Protein AF-A0A6M4MDR7-F1 (afdb_monomer)

Radius of gyration: 19.26 Å; Cα contacts (8 Å, |Δi|>4): 329; chains: 1; bounding box: 68×37×44 Å

Nearest PDB structures (foldseek):
  1uap-assembly1_A  TM=6.203E-01  e=5.969E-02  Homo sapiens
  7r81-assembly1_Y2  TM=4.932E-01  e=1.536E+00  Neurospora crassa
  6xa1-assembly1_SX  TM=4.556E-01  e=1.623E+00  Homo sapiens
  7syg-assembly1_Y  TM=5.029E-01  e=3.507E+00  Oryctolagus cuniculus
  4m1k-assembly1_A  TM=1.691E-01  e=2.137E+00  Thermus thermophilus

Organism: NCBI:txid1858656

Mean predicted aligned error: 9.85 Å

Foldseek 3Di:
DVVVVVVVVVVVVVPPPPPPPLAAPVNLQVQFQWWAKWFFPDWDADPPQGIKTWIAGPTTLHHDHGIFIAGELDCVLDDPPFGMWGAGWHFDQDDPPPDGTGTYADNQADRIWTWDDPPATWTWGFCQQPPPPPDDHHRYYPVQFDDWDADPNGITTTGRVVVVVVVSVVD

Secondary structure (DSSP, 8-state):
-HHHHHHHHHHHHHT---------HHHHHHH-SEEEEEEEEEEEEETTTEEEEEEEEEEEEES--S-EEEEES-GGGS-TT--EEEEEEEEEPPPGGG-SSEEE--SSS--EEEEEESSSEEEEEEHHHHHTTSSS---S-GGGEEEEEEETTEEEEEEEHHHHHHHHTT-

Sequence (171 aa):
MIKYILLILLFVTLETQAKVEKIALEPLVRHSDFTGVVKVVNIEKSEMCGYIVTAEPLKVFKGIDEEFKFRVTNEVDLMSGVENYFAILYEKPQSDTCGQNILSTFKDYQTLFPFKDIGDKFILASRKSFMAADGDSGYYPFKYVKLVEVVDNKIYAFGKWKDIEKDLLKF

Structure (mmCIF, N/CA/C/O backbone):
data_AF-A0A6M4MDR7-F1
#
_entry.id   AF-A0A6M4MDR7-F1
#
loop_
_atom_site.group_PDB
_atom_site.id
_atom_site.type_symbol
_atom_site.label_atom_id
_atom_site.label_alt_id
_atom_site.label_comp_id
_atom_site.label_asym_id
_atom_site.label_entity_id
_atom_site.label_seq_id
_atom_site.pdbx_PDB_ins_code
_atom_site.Cartn_x
_atom_site.Cartn_y
_atom_site.Cartn_z
_atom_site.occupancy
_atom_site.B_iso_or_equiv
_atom_site.auth_seq_id
_atom_site.auth_comp_id
_atom_site.auth_asym_id
_atom_site.auth_atom_id
_atom_site.pdbx_PDB_model_num
ATOM 1 N N . MET A 1 1 ? 53.369 20.376 6.156 1.00 52.06 1 MET A N 1
ATOM 2 C CA . MET A 1 1 ? 52.758 19.026 6.195 1.00 52.06 1 MET A CA 1
ATOM 3 C C . MET A 1 1 ? 51.342 19.025 6.773 1.00 52.06 1 MET A C 1
ATOM 5 O O . MET A 1 1 ? 50.454 18.516 6.111 1.00 52.06 1 MET A O 1
ATOM 9 N N . ILE A 1 2 ? 51.089 19.664 7.924 1.00 54.53 2 ILE A N 1
ATOM 10 C CA . ILE A 1 2 ? 49.772 19.669 8.608 1.00 54.53 2 ILE A CA 1
ATOM 11 C C . ILE A 1 2 ? 48.623 20.296 7.778 1.00 54.53 2 ILE A C 1
ATOM 13 O O . ILE A 1 2 ? 47.488 19.839 7.859 1.00 54.53 2 ILE A O 1
ATOM 17 N N . LYS A 1 3 ? 48.909 21.282 6.910 1.00 45.66 3 LYS A N 1
ATOM 18 C CA . LYS A 1 3 ? 47.901 21.946 6.051 1.00 45.66 3 LYS A CA 1
ATOM 19 C C . LYS A 1 3 ? 47.229 21.029 5.017 1.00 45.66 3 LYS A C 1
ATOM 21 O O . LYS A 1 3 ? 46.087 21.282 4.658 1.00 45.66 3 LYS A O 1
ATOM 26 N N . TYR A 1 4 ? 47.912 19.980 4.553 1.00 54.72 4 TYR A N 1
ATOM 27 C CA . TYR A 1 4 ? 47.368 19.074 3.532 1.00 54.72 4 TYR A CA 1
ATOM 28 C C . TYR A 1 4 ? 46.528 17.943 4.139 1.00 54.72 4 TYR A C 1
ATOM 30 O O . TYR A 1 4 ? 45.581 17.484 3.512 1.00 54.72 4 TYR A O 1
ATOM 38 N N . ILE A 1 5 ? 46.815 17.552 5.387 1.00 57.69 5 ILE A N 1
ATOM 39 C CA . ILE A 1 5 ? 46.051 16.531 6.123 1.00 57.69 5 ILE A CA 1
ATOM 40 C C . ILE A 1 5 ? 44.634 17.035 6.438 1.00 57.69 5 ILE A C 1
ATOM 42 O O . ILE A 1 5 ? 43.667 16.301 6.261 1.00 57.69 5 ILE A O 1
ATOM 46 N N . LEU A 1 6 ? 44.500 18.312 6.818 1.00 55.78 6 LEU A N 1
ATOM 47 C CA . LEU A 1 6 ? 43.200 18.967 7.019 1.00 55.78 6 LEU A CA 1
ATOM 48 C C . LEU A 1 6 ? 42.357 19.013 5.738 1.00 55.78 6 LEU A C 1
ATOM 50 O O . LEU A 1 6 ? 41.143 18.860 5.807 1.00 55.78 6 LEU A O 1
ATOM 54 N N . LEU A 1 7 ? 42.994 19.184 4.576 1.00 52.53 7 LEU A N 1
ATOM 55 C CA . LEU A 1 7 ? 42.305 19.252 3.286 1.00 52.53 7 LEU A CA 1
ATOM 56 C C . LEU A 1 7 ? 41.799 17.871 2.841 1.00 52.53 7 LEU A C 1
ATOM 58 O O . LEU A 1 7 ? 40.684 17.761 2.345 1.00 52.53 7 LEU A O 1
ATOM 62 N N . ILE A 1 8 ? 42.582 16.816 3.085 1.00 58.28 8 ILE A N 1
ATOM 63 C CA . ILE A 1 8 ? 42.182 15.426 2.816 1.00 58.28 8 ILE A CA 1
ATOM 64 C C . ILE A 1 8 ? 41.029 15.007 3.741 1.00 58.28 8 ILE A C 1
ATOM 66 O O . ILE A 1 8 ? 40.058 14.426 3.270 1.00 58.28 8 ILE A O 1
ATOM 70 N N . LEU A 1 9 ? 41.077 15.364 5.030 1.00 54.00 9 LEU A N 1
ATOM 71 C CA . LEU A 1 9 ? 39.970 15.118 5.963 1.00 54.00 9 LEU A CA 1
ATOM 72 C C . LEU A 1 9 ? 38.685 15.862 5.563 1.00 54.00 9 LEU A C 1
ATOM 74 O O . LEU A 1 9 ? 37.609 15.281 5.661 1.00 54.00 9 LEU A O 1
ATOM 78 N N . LEU A 1 10 ? 38.786 17.096 5.048 1.00 50.03 10 LEU A N 1
ATOM 79 C CA . LEU A 1 10 ? 37.625 17.859 4.567 1.00 50.03 10 LEU A CA 1
ATOM 80 C C . LEU A 1 10 ? 36.981 17.250 3.307 1.00 50.03 10 LEU A C 1
ATOM 82 O O . LEU A 1 10 ? 35.762 17.308 3.148 1.00 50.03 10 LEU A O 1
ATOM 86 N N . PHE A 1 11 ? 37.785 16.656 2.419 1.00 49.03 11 PHE A N 1
ATOM 87 C CA . PHE A 1 11 ? 37.282 15.963 1.227 1.00 49.03 11 PHE A CA 1
ATOM 88 C C . PHE A 1 11 ? 36.642 14.614 1.572 1.00 49.03 11 PHE A C 1
ATOM 90 O O . PHE A 1 11 ? 35.606 14.276 1.007 1.00 49.03 11 PHE A O 1
ATOM 97 N N . VAL A 1 12 ? 37.180 13.888 2.558 1.00 52.62 12 VAL A N 1
ATOM 98 C CA . VAL A 1 12 ? 36.571 12.640 3.050 1.00 52.62 12 VAL A CA 1
ATOM 99 C C . VAL A 1 12 ? 35.233 12.904 3.758 1.00 52.62 12 VAL A C 1
ATOM 101 O O . VAL A 1 12 ? 34.327 12.083 3.662 1.00 52.62 12 VAL A O 1
ATOM 104 N N . THR A 1 13 ? 35.039 14.065 4.398 1.00 47.56 13 THR A N 1
ATOM 105 C CA . THR A 1 13 ? 33.724 14.426 4.963 1.00 47.56 13 THR A CA 1
ATOM 106 C C . THR A 1 13 ? 32.717 14.919 3.921 1.00 47.56 13 THR A C 1
ATOM 108 O O . THR A 1 13 ? 31.520 14.824 4.171 1.00 47.56 13 THR A O 1
ATOM 111 N N . LEU A 1 14 ? 33.155 15.409 2.754 1.00 41.81 14 LEU A N 1
ATOM 112 C CA . LEU A 1 14 ? 32.265 15.780 1.637 1.00 41.81 14 LEU A CA 1
ATOM 113 C C . LEU A 1 14 ? 31.812 14.571 0.800 1.00 41.81 14 LEU A C 1
ATOM 115 O O . LEU A 1 14 ? 30.787 14.649 0.132 1.00 41.81 14 LEU A O 1
ATOM 119 N N . GLU A 1 15 ? 32.508 13.436 0.910 1.00 37.81 15 GLU A N 1
ATOM 120 C CA . GLU A 1 15 ? 32.001 12.114 0.517 1.00 37.81 15 GLU A CA 1
ATOM 121 C C . GLU A 1 15 ? 31.216 11.416 1.639 1.00 37.81 15 GLU A C 1
ATOM 123 O O . GLU A 1 15 ? 31.003 10.202 1.606 1.00 37.81 15 GLU A O 1
ATOM 128 N N . THR A 1 16 ? 30.654 12.174 2.589 1.00 42.03 16 THR A N 1
ATOM 129 C CA . THR A 1 16 ? 29.379 11.746 3.175 1.00 42.03 16 THR A CA 1
ATOM 130 C C . THR A 1 16 ? 28.321 11.845 2.083 1.00 42.03 16 THR A C 1
ATOM 132 O O . THR A 1 16 ? 27.485 12.742 2.042 1.00 42.03 16 THR A O 1
ATOM 135 N N . GLN A 1 17 ? 28.394 10.904 1.137 1.00 44.62 17 GLN A N 1
ATOM 136 C CA . GLN A 1 17 ? 27.286 10.549 0.286 1.00 44.62 17 GLN A CA 1
ATOM 137 C C . GLN A 1 17 ? 26.100 10.425 1.232 1.00 44.62 17 GLN A C 1
ATOM 139 O O . GLN A 1 17 ? 26.069 9.533 2.085 1.00 44.62 17 GLN A O 1
ATOM 144 N N . ALA A 1 18 ? 25.145 11.345 1.114 1.00 38.03 18 ALA A N 1
ATOM 145 C CA . ALA A 1 18 ? 23.788 11.069 1.517 1.00 38.03 18 ALA A CA 1
ATOM 146 C C . ALA A 1 18 ? 23.400 9.848 0.686 1.00 38.03 18 ALA A C 1
ATOM 148 O O . ALA A 1 18 ? 22.979 9.957 -0.465 1.00 38.03 18 ALA A O 1
ATOM 149 N N . LYS A 1 19 ? 23.700 8.663 1.221 1.00 41.16 19 LYS A N 1
ATOM 150 C CA . LYS A 1 19 ? 23.301 7.388 0.671 1.00 41.16 19 LYS A CA 1
ATOM 151 C C . LYS A 1 19 ? 21.799 7.416 0.846 1.00 41.16 19 LYS A C 1
ATOM 153 O O . LYS A 1 19 ? 21.280 7.060 1.897 1.00 41.16 19 LYS A O 1
ATOM 158 N N . VAL A 1 20 ? 21.117 7.974 -0.150 1.00 43.75 20 VAL A N 1
ATOM 159 C CA . VAL A 1 20 ? 19.675 7.883 -0.263 1.00 43.75 20 VAL A CA 1
ATOM 160 C C . VAL A 1 20 ? 19.447 6.400 -0.464 1.00 43.75 20 VAL A C 1
ATOM 162 O O . VAL A 1 20 ? 19.603 5.874 -1.569 1.00 43.75 20 VAL A O 1
ATOM 165 N N . GLU A 1 21 ? 19.221 5.691 0.638 1.00 45.72 21 GLU A N 1
ATOM 166 C CA . GLU A 1 21 ? 18.775 4.318 0.578 1.00 45.72 21 GLU A CA 1
ATOM 167 C C . GLU A 1 21 ? 17.426 4.374 -0.118 1.00 45.72 21 GLU A C 1
ATOM 169 O O . GLU A 1 21 ? 16.402 4.729 0.458 1.00 45.72 21 GLU A O 1
ATOM 174 N N . LYS A 1 22 ? 17.460 4.093 -1.422 1.00 56.91 22 LYS A N 1
ATOM 175 C CA . LYS A 1 22 ? 16.287 3.738 -2.200 1.00 56.91 22 LYS A CA 1
ATOM 176 C C . LYS A 1 22 ? 15.757 2.478 -1.536 1.00 56.91 22 LYS A C 1
ATOM 178 O O . LYS A 1 22 ? 16.214 1.379 -1.847 1.00 56.91 22 LYS A O 1
ATOM 183 N N . ILE A 1 23 ? 14.873 2.640 -0.556 1.00 61.06 23 ILE A N 1
ATOM 184 C CA . ILE A 1 23 ? 14.201 1.506 0.065 1.00 61.06 23 ILE A CA 1
ATOM 185 C C . ILE A 1 23 ? 13.502 0.793 -1.096 1.00 61.06 23 ILE A C 1
ATOM 187 O O . ILE A 1 23 ? 12.882 1.438 -1.921 1.00 61.06 23 ILE A O 1
ATOM 191 N N . ALA A 1 24 ? 13.703 -0.503 -1.281 1.00 75.56 24 ALA A N 1
ATOM 192 C CA . ALA A 1 24 ? 13.012 -1.236 -2.338 1.00 75.56 24 ALA A CA 1
ATOM 193 C C . ALA A 1 24 ? 11.770 -1.916 -1.752 1.00 75.56 24 ALA A C 1
ATOM 195 O O . ALA A 1 24 ? 11.615 -2.021 -0.534 1.00 75.56 24 ALA A O 1
ATOM 196 N N . LEU A 1 25 ? 10.908 -2.438 -2.625 1.00 80.19 25 LEU A N 1
ATOM 197 C CA . LEU A 1 25 ? 9.764 -3.248 -2.206 1.00 80.19 25 LEU A CA 1
ATOM 198 C C . LEU A 1 25 ? 10.181 -4.399 -1.269 1.00 80.19 25 LEU A C 1
ATOM 200 O O . LEU A 1 25 ? 9.493 -4.664 -0.294 1.00 80.19 25 LEU A O 1
ATOM 204 N N . GLU A 1 26 ? 11.314 -5.054 -1.537 1.00 83.62 26 GLU A N 1
ATOM 205 C CA . GLU A 1 26 ? 11.804 -6.184 -0.7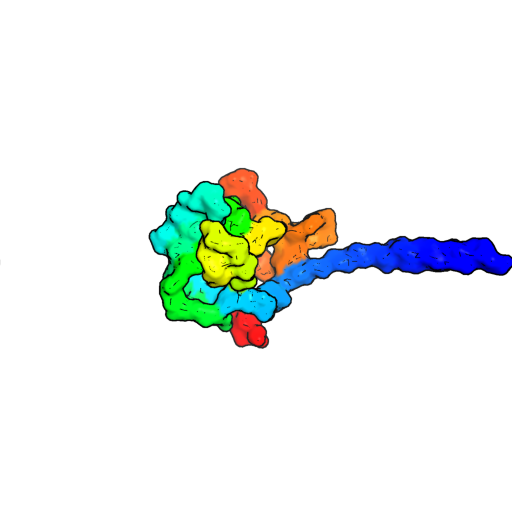34 1.00 83.62 26 GLU A CA 1
ATOM 206 C C . GLU A 1 26 ? 12.073 -5.801 0.739 1.00 83.62 26 GLU A C 1
ATOM 208 O O . GLU A 1 26 ? 11.452 -6.410 1.610 1.00 83.62 26 GLU A O 1
ATOM 213 N N . PRO A 1 27 ? 12.917 -4.794 1.065 1.00 82.81 27 PRO A N 1
ATOM 214 C CA . PRO A 1 27 ? 13.069 -4.314 2.437 1.00 82.81 27 PRO A CA 1
ATOM 215 C C . PRO A 1 27 ? 11.749 -3.934 3.113 1.00 82.81 27 PRO A C 1
ATOM 217 O O . PRO A 1 27 ? 11.549 -4.284 4.276 1.00 82.81 27 PRO A O 1
ATOM 220 N N . LEU A 1 28 ? 10.834 -3.259 2.400 1.00 85.38 28 LEU A N 1
ATOM 221 C CA . LEU A 1 28 ? 9.536 -2.889 2.971 1.00 85.38 28 LEU A CA 1
ATOM 222 C C . LEU A 1 28 ? 8.751 -4.115 3.423 1.00 85.38 28 LEU A C 1
ATOM 224 O O . LEU A 1 28 ? 8.299 -4.169 4.564 1.00 85.38 28 LEU A O 1
ATOM 228 N N . VAL A 1 29 ? 8.631 -5.103 2.541 1.00 88.94 29 VAL A N 1
ATOM 229 C CA . VAL A 1 29 ? 7.885 -6.335 2.801 1.00 88.94 29 VAL A CA 1
ATOM 230 C C . VAL A 1 29 ? 8.559 -7.140 3.908 1.00 88.94 29 VAL A C 1
ATOM 232 O O . VAL A 1 29 ? 7.890 -7.571 4.849 1.00 88.94 29 VAL A O 1
ATOM 235 N N . ARG A 1 30 ? 9.891 -7.277 3.865 1.00 88.19 30 ARG A N 1
ATOM 236 C CA . ARG A 1 30 ? 10.673 -8.009 4.874 1.00 88.19 30 ARG A CA 1
ATOM 237 C C . ARG A 1 30 ? 10.422 -7.483 6.285 1.00 88.19 30 ARG A C 1
ATOM 239 O O . ARG A 1 30 ? 10.222 -8.288 7.194 1.00 88.19 30 ARG A O 1
ATOM 246 N N . HIS A 1 31 ? 10.411 -6.163 6.455 1.00 88.50 31 HIS A N 1
ATOM 247 C CA . HIS A 1 31 ? 10.260 -5.511 7.758 1.00 88.50 31 HIS A CA 1
ATOM 248 C C . HIS A 1 31 ? 8.810 -5.200 8.150 1.00 88.50 31 HIS A C 1
ATOM 250 O O . HIS A 1 31 ? 8.596 -4.660 9.227 1.00 88.50 31 HIS A O 1
ATOM 256 N N . SER A 1 32 ? 7.833 -5.514 7.296 1.00 92.75 32 SER A N 1
ATOM 257 C CA . SER A 1 32 ? 6.404 -5.356 7.606 1.00 92.75 32 SER A CA 1
ATOM 258 C C . SER A 1 32 ? 5.871 -6.473 8.493 1.00 92.75 32 SER A C 1
ATOM 260 O O . SER A 1 32 ? 6.415 -7.575 8.481 1.00 92.75 32 SER A O 1
ATOM 262 N N . ASP A 1 33 ? 4.779 -6.222 9.202 1.00 95.12 33 ASP A N 1
ATOM 263 C CA . ASP A 1 33 ? 4.055 -7.230 9.987 1.00 95.12 33 ASP A CA 1
ATOM 264 C C . ASP A 1 33 ? 2.894 -7.831 9.184 1.00 95.12 33 ASP A C 1
ATOM 266 O O . ASP A 1 33 ? 2.541 -8.996 9.360 1.00 95.12 33 ASP A O 1
ATOM 270 N N . PHE A 1 34 ? 2.372 -7.075 8.213 1.00 96.00 34 PHE A N 1
ATOM 271 C CA . PHE A 1 34 ? 1.428 -7.563 7.215 1.00 96.00 34 PHE A CA 1
ATOM 272 C C . PHE A 1 34 ? 1.804 -7.077 5.812 1.00 96.00 34 PHE A C 1
ATOM 274 O O . PHE A 1 34 ? 2.140 -5.912 5.610 1.00 96.00 34 PHE A O 1
ATOM 281 N N . THR A 1 35 ? 1.699 -7.959 4.821 1.00 96.25 35 THR A N 1
ATOM 282 C CA . THR A 1 35 ? 1.750 -7.608 3.397 1.00 96.25 35 THR A CA 1
ATOM 283 C C . THR A 1 35 ? 0.684 -8.407 2.662 1.00 96.25 35 THR A C 1
ATOM 285 O O . THR A 1 35 ? 0.714 -9.639 2.666 1.00 96.25 35 THR A O 1
ATOM 288 N N . GLY A 1 36 ? -0.234 -7.724 1.982 1.00 96.12 36 GLY A N 1
ATOM 289 C CA . GLY A 1 36 ? -1.366 -8.381 1.337 1.00 96.12 36 GLY A CA 1
ATOM 290 C C . GLY A 1 36 ? -2.203 -7.466 0.454 1.00 96.12 36 GLY A C 1
ATOM 291 O O . GLY A 1 36 ? -2.059 -6.246 0.464 1.00 96.12 36 GLY A O 1
ATOM 292 N N . VAL A 1 37 ? -3.085 -8.076 -0.331 1.00 96.94 37 VAL A N 1
ATOM 293 C CA . VAL A 1 37 ? -4.207 -7.395 -0.974 1.00 96.94 37 VAL A CA 1
ATOM 294 C C . VAL A 1 37 ? -5.385 -7.443 -0.019 1.00 96.94 37 VAL A C 1
ATOM 296 O O . VAL A 1 37 ? -5.765 -8.521 0.433 1.00 96.94 37 VAL A O 1
ATOM 299 N N . VAL A 1 38 ? -5.974 -6.286 0.247 1.00 97.62 38 VAL A N 1
ATOM 300 C CA . VAL A 1 38 ? -7.111 -6.132 1.150 1.00 97.62 38 VAL A CA 1
ATOM 301 C C . VAL A 1 38 ? -8.265 -5.438 0.443 1.00 97.62 38 VAL A C 1
ATOM 303 O O . VAL A 1 38 ? -8.048 -4.573 -0.412 1.00 97.62 38 VAL A O 1
ATOM 306 N N . LYS A 1 39 ? -9.485 -5.805 0.824 1.00 97.38 39 LYS A N 1
ATOM 307 C CA . LYS A 1 39 ? -10.712 -5.088 0.498 1.00 97.38 39 LYS A CA 1
ATOM 308 C C . LYS A 1 39 ? -11.127 -4.251 1.701 1.00 97.38 39 LYS A C 1
ATOM 310 O O . LYS A 1 39 ? -11.265 -4.772 2.803 1.00 97.38 39 LYS A O 1
ATOM 315 N N . VAL A 1 40 ? -11.336 -2.959 1.495 1.00 96.38 40 VAL A N 1
ATOM 316 C CA . VAL A 1 40 ? -11.843 -2.047 2.520 1.00 96.38 40 VAL A CA 1
ATOM 317 C C . VAL A 1 40 ? -13.337 -2.282 2.702 1.00 96.38 40 VAL A C 1
ATOM 319 O O . VAL A 1 40 ? -14.112 -2.147 1.758 1.00 96.38 40 VAL A O 1
ATOM 322 N N . VAL A 1 41 ? -13.729 -2.624 3.928 1.00 96.31 41 VAL A N 1
ATOM 323 C CA . VAL A 1 41 ? -15.126 -2.852 4.324 1.00 96.31 41 VAL A CA 1
ATOM 324 C C . VAL A 1 41 ? -15.715 -1.587 4.937 1.00 96.31 41 VAL A C 1
ATOM 326 O O . VAL A 1 41 ? -16.840 -1.204 4.625 1.0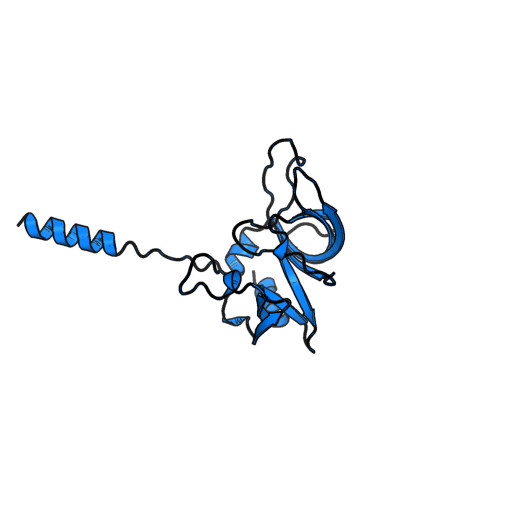0 96.31 41 VAL A O 1
ATOM 329 N N . ASN A 1 42 ? -14.946 -0.919 5.800 1.00 94.94 42 ASN A N 1
ATOM 330 C CA . ASN A 1 42 ? -15.383 0.289 6.49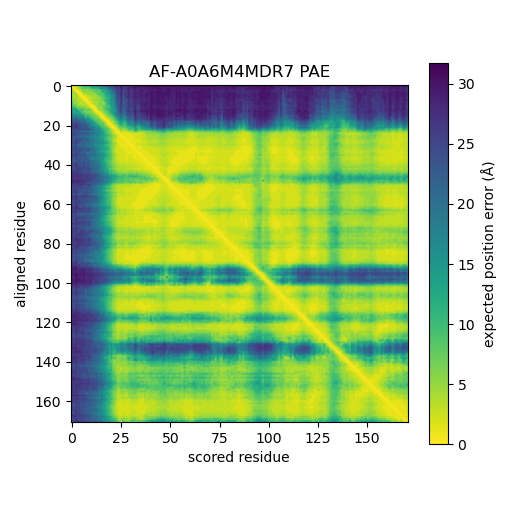1 1.00 94.94 42 ASN A CA 1
ATOM 331 C C . ASN A 1 42 ? -14.212 1.243 6.754 1.00 94.94 42 ASN A C 1
ATOM 333 O O . ASN A 1 42 ? -13.085 0.802 6.989 1.00 94.94 42 ASN A O 1
ATOM 337 N N . ILE A 1 43 ? -14.497 2.547 6.765 1.00 94.31 43 ILE A N 1
ATOM 338 C CA . ILE A 1 43 ? -13.546 3.605 7.116 1.00 94.31 43 ILE A CA 1
ATOM 339 C C . ILE A 1 43 ? -14.167 4.460 8.222 1.00 94.31 43 ILE A C 1
ATOM 341 O O . ILE A 1 43 ? -15.149 5.167 8.007 1.00 94.31 43 ILE A O 1
ATOM 345 N N . GLU A 1 44 ? -13.559 4.429 9.402 1.00 92.44 44 GLU A N 1
ATOM 346 C CA . GLU A 1 44 ? -13.948 5.227 10.562 1.00 92.44 44 GLU A CA 1
ATOM 347 C C . GLU A 1 44 ? -12.953 6.379 10.742 1.00 92.44 44 GLU A C 1
ATOM 349 O O . GLU A 1 44 ? -11.740 6.168 10.807 1.00 92.44 44 GLU A O 1
ATOM 354 N N . LYS A 1 45 ? -13.453 7.614 10.847 1.00 90.12 45 LYS A N 1
ATOM 355 C CA . LYS A 1 45 ? -12.626 8.776 11.193 1.00 90.12 45 LYS A CA 1
ATOM 356 C C . LYS A 1 45 ? -12.667 8.998 12.704 1.00 90.12 45 LYS A C 1
ATOM 358 O O . LYS A 1 45 ? -13.723 9.271 13.262 1.00 90.12 45 LYS A O 1
ATOM 363 N N . SER A 1 46 ? -11.509 8.909 13.348 1.00 83.69 46 SER A N 1
ATOM 364 C CA . SER A 1 46 ? -11.289 9.193 14.766 1.00 83.69 46 SER A CA 1
ATOM 365 C C . SER A 1 46 ? -10.503 10.492 14.922 1.00 83.69 46 SER A C 1
ATOM 367 O O . SER A 1 46 ? -9.467 10.680 14.283 1.00 83.69 46 SER A O 1
ATOM 369 N N . GLU A 1 47 ? -10.957 11.376 15.810 1.00 78.94 47 GLU A N 1
ATOM 370 C CA . GLU A 1 47 ? -10.261 12.635 16.111 1.00 78.94 47 GLU A CA 1
ATOM 371 C C . GLU A 1 47 ? -8.849 12.404 16.670 1.00 78.94 47 GLU A C 1
ATOM 373 O O . GLU A 1 47 ? -7.937 13.177 16.390 1.00 78.94 47 GLU A O 1
ATOM 378 N N . MET A 1 48 ? -8.648 11.310 17.412 1.00 77.75 48 MET A N 1
ATOM 379 C CA . MET A 1 48 ? -7.364 10.979 18.040 1.00 77.75 48 MET A CA 1
ATOM 380 C C . MET A 1 48 ? -6.481 10.088 17.158 1.00 77.75 48 MET A C 1
ATOM 382 O O . MET A 1 48 ? -5.256 10.213 17.168 1.00 77.75 48 MET A O 1
ATOM 386 N N . CYS A 1 49 ? -7.087 9.196 16.370 1.00 76.56 49 CYS A N 1
ATOM 387 C CA . CYS A 1 49 ? -6.364 8.134 15.664 1.00 76.56 49 CYS A CA 1
ATOM 388 C C . CYS A 1 49 ? -6.306 8.329 14.143 1.00 76.56 49 CYS A C 1
ATOM 390 O O . CYS A 1 49 ? -5.650 7.551 13.454 1.00 76.56 49 CYS A O 1
ATOM 392 N N . GLY A 1 50 ? -6.911 9.384 13.594 1.00 85.06 50 GLY A N 1
ATOM 393 C CA . GLY A 1 50 ? -7.002 9.574 12.147 1.00 85.06 50 GLY A CA 1
ATOM 394 C C . GLY A 1 50 ? -7.994 8.587 11.536 1.00 85.06 50 GLY A C 1
ATOM 395 O O . GLY A 1 50 ? -9.102 8.447 12.042 1.00 85.06 50 GLY A O 1
ATOM 396 N N . TYR A 1 51 ? -7.618 7.903 10.457 1.00 91.06 51 TYR A N 1
ATOM 397 C CA . TYR A 1 51 ? -8.508 6.954 9.785 1.00 91.06 51 TYR A CA 1
ATOM 398 C C . TYR A 1 51 ? -8.211 5.526 10.238 1.00 91.06 51 TYR A C 1
ATOM 400 O O . TYR A 1 51 ? -7.076 5.058 10.131 1.00 91.06 51 TYR A O 1
ATOM 408 N N . ILE A 1 52 ? -9.238 4.838 10.728 1.00 92.38 52 ILE A N 1
ATOM 409 C CA . ILE A 1 52 ? -9.213 3.412 11.042 1.00 92.38 52 ILE A CA 1
ATOM 410 C C . ILE A 1 52 ? -9.989 2.683 9.955 1.00 92.38 52 ILE A C 1
ATOM 412 O O . ILE A 1 52 ? -11.158 2.964 9.703 1.00 92.38 52 ILE A O 1
ATOM 416 N N . VAL A 1 53 ? -9.316 1.754 9.297 1.00 94.06 53 VAL A N 1
ATOM 417 C CA . VAL A 1 53 ? -9.849 0.974 8.190 1.00 94.06 53 VAL A CA 1
ATOM 418 C C . VAL A 1 53 ? -10.109 -0.433 8.689 1.00 94.06 53 VAL A C 1
ATOM 420 O O . VAL A 1 53 ? -9.209 -1.064 9.234 1.00 94.06 53 VAL A O 1
ATOM 423 N N . THR A 1 54 ? -11.331 -0.918 8.495 1.00 95.19 54 THR A N 1
ATOM 424 C CA . THR A 1 54 ? -11.661 -2.342 8.636 1.00 95.19 54 THR A CA 1
ATOM 425 C C . THR A 1 54 ? -11.536 -2.982 7.266 1.00 95.19 54 THR A C 1
ATOM 427 O O . THR A 1 54 ? -12.105 -2.460 6.298 1.00 95.19 54 THR A O 1
ATOM 430 N N . ALA A 1 55 ? -10.776 -4.069 7.167 1.00 96.94 55 ALA A N 1
ATOM 431 C CA . ALA A 1 55 ? -10.490 -4.695 5.892 1.00 96.94 55 ALA A CA 1
ATOM 432 C C . ALA A 1 55 ? -10.487 -6.222 5.950 1.00 96.94 55 ALA A C 1
ATOM 434 O O . ALA A 1 55 ? -10.044 -6.828 6.923 1.00 96.94 55 ALA A O 1
ATOM 435 N N . GLU A 1 56 ? -10.931 -6.812 4.845 1.00 97.62 56 GLU A N 1
ATOM 436 C CA . GLU A 1 56 ? -10.919 -8.246 4.588 1.00 97.62 56 GLU A CA 1
ATOM 437 C C . GLU A 1 56 ? -9.716 -8.581 3.686 1.00 97.62 56 GLU A C 1
ATOM 439 O O . GLU A 1 56 ? -9.567 -7.979 2.612 1.00 97.62 56 GLU A O 1
ATOM 444 N N . PRO A 1 57 ? -8.829 -9.509 4.080 1.00 97.19 57 PRO A N 1
ATOM 445 C CA . PRO A 1 57 ? -7.766 -9.978 3.204 1.00 97.19 57 PRO A CA 1
ATOM 446 C C . PRO A 1 57 ? -8.336 -10.701 1.975 1.00 97.19 57 PRO A C 1
ATOM 448 O O . PRO A 1 57 ? -9.110 -11.642 2.089 1.00 97.19 57 PRO A O 1
ATOM 451 N N . LEU A 1 58 ? -7.919 -10.288 0.776 1.00 96.44 58 LEU A N 1
ATOM 452 C CA . LEU A 1 58 ? -8.185 -11.021 -0.470 1.00 96.44 58 LEU A CA 1
ATOM 453 C C . LEU A 1 58 ? -7.018 -11.934 -0.858 1.00 96.44 58 LEU A C 1
ATOM 455 O O . LEU A 1 58 ? -7.196 -12.913 -1.580 1.00 96.44 58 LEU A O 1
ATOM 459 N N . LYS A 1 59 ? -5.799 -11.558 -0.455 1.00 96.00 59 LYS A N 1
ATOM 460 C CA . LYS A 1 59 ? -4.580 -12.346 -0.643 1.00 96.00 59 LYS A CA 1
ATOM 461 C C . LYS A 1 59 ? -3.521 -11.915 0.359 1.00 96.00 59 LYS A C 1
ATOM 463 O O . LYS A 1 59 ? -3.153 -10.744 0.377 1.00 96.00 59 LYS A O 1
ATOM 468 N N . VAL A 1 60 ? -2.961 -12.859 1.104 1.00 96.12 60 VAL A N 1
ATOM 469 C CA . VAL A 1 60 ? -1.919 -12.587 2.101 1.00 96.12 60 VAL A CA 1
ATOM 470 C C . VAL A 1 60 ? -0.577 -13.136 1.630 1.00 96.12 60 VAL A C 1
ATOM 472 O O . VAL A 1 60 ? -0.485 -14.267 1.159 1.00 96.12 60 VAL A O 1
ATOM 475 N N . PHE A 1 61 ? 0.468 -12.315 1.734 1.00 94.62 61 PHE A N 1
ATOM 476 C CA . PHE A 1 61 ? 1.863 -12.733 1.552 1.00 94.62 61 PHE A CA 1
ATOM 477 C C . PHE A 1 61 ? 2.587 -12.854 2.898 1.00 94.62 61 PHE A C 1
ATOM 479 O O . PHE A 1 61 ? 3.488 -13.673 3.040 1.00 94.62 61 PHE A O 1
ATOM 486 N N . LYS A 1 62 ? 2.197 -12.039 3.886 1.00 94.81 62 LYS A N 1
ATOM 487 C CA . LYS A 1 62 ? 2.725 -12.058 5.254 1.00 94.81 62 LYS A CA 1
ATOM 488 C C . LYS A 1 62 ? 1.666 -11.531 6.224 1.00 94.81 62 LYS A C 1
ATOM 490 O O . LYS A 1 62 ? 1.007 -10.546 5.896 1.00 94.81 62 LYS A O 1
ATOM 495 N N . GLY A 1 63 ? 1.567 -12.124 7.413 1.00 94.19 63 GLY A N 1
ATOM 496 C CA . GLY A 1 63 ? 0.729 -11.629 8.508 1.00 94.19 63 GLY A CA 1
ATOM 497 C C . GLY A 1 63 ? -0.636 -12.314 8.609 1.00 94.19 63 GLY A C 1
ATOM 498 O O . GLY A 1 63 ? -0.757 -13.509 8.355 1.00 94.19 63 GLY A O 1
ATOM 499 N N . ILE A 1 64 ? -1.630 -11.542 9.042 1.00 92.06 64 ILE A N 1
ATOM 500 C CA . ILE A 1 64 ? -2.988 -11.970 9.413 1.00 92.06 64 ILE A CA 1
ATOM 501 C C . ILE A 1 64 ? -3.821 -12.324 8.164 1.00 92.06 64 ILE A C 1
ATOM 503 O O . ILE A 1 64 ? -3.760 -11.597 7.176 1.00 92.06 64 ILE A O 1
ATOM 507 N N . ASP A 1 65 ? -4.614 -13.402 8.220 1.00 95.38 65 ASP A N 1
ATOM 508 C CA . ASP A 1 65 ? -5.488 -13.893 7.127 1.00 95.38 65 ASP A CA 1
ATOM 509 C C . ASP A 1 65 ? -6.971 -13.962 7.542 1.00 95.38 65 ASP A C 1
ATOM 511 O O . ASP A 1 65 ? -7.720 -14.867 7.192 1.00 95.38 65 ASP A O 1
ATOM 515 N N . GLU A 1 66 ? -7.390 -12.996 8.350 1.00 95.62 66 GLU A N 1
ATOM 516 C CA . GLU A 1 66 ? -8.771 -12.779 8.784 1.00 95.62 66 GLU A CA 1
ATOM 517 C C . GLU A 1 66 ? -9.073 -11.277 8.780 1.00 95.62 66 GLU A C 1
ATOM 519 O O . GLU A 1 66 ? -8.153 -10.470 8.640 1.00 95.62 66 GLU A O 1
ATOM 524 N N . GLU A 1 67 ? -10.347 -10.888 8.892 1.00 96.12 67 GLU A N 1
ATOM 525 C CA . GLU A 1 67 ? -10.732 -9.473 8.960 1.00 96.12 67 GLU A CA 1
ATOM 526 C C . GLU A 1 67 ? -9.995 -8.764 10.101 1.00 96.12 67 GLU A C 1
ATOM 528 O O . GLU A 1 67 ? -9.952 -9.238 11.236 1.00 96.12 67 GLU A O 1
ATOM 533 N N . PHE A 1 68 ? -9.427 -7.599 9.803 1.00 94.56 68 PHE A N 1
ATOM 534 C CA . PHE A 1 68 ? -8.660 -6.843 10.779 1.00 94.56 68 PHE A CA 1
ATOM 535 C C . PHE A 1 68 ? -8.829 -5.338 10.590 1.00 94.56 68 PHE A C 1
ATOM 537 O O . PHE A 1 68 ? -9.241 -4.844 9.535 1.00 94.56 68 PHE A O 1
ATOM 544 N N . LYS A 1 69 ? -8.493 -4.590 11.643 1.00 93.25 69 LYS A N 1
ATOM 545 C CA . LYS A 1 69 ? -8.446 -3.129 11.608 1.00 93.25 69 LYS A CA 1
ATOM 546 C C . LYS A 1 69 ? -7.006 -2.649 11.502 1.00 93.25 69 LYS A C 1
ATOM 548 O O . LYS A 1 69 ? -6.126 -3.146 12.202 1.00 93.25 69 LYS A O 1
ATOM 553 N N . PHE A 1 70 ? -6.772 -1.641 10.672 1.00 93.12 70 PHE A N 1
ATOM 554 C CA . PHE A 1 70 ? -5.491 -0.951 10.607 1.00 93.12 70 PHE A CA 1
ATOM 555 C C . PHE A 1 70 ? -5.674 0.554 10.481 1.00 93.12 70 PHE A C 1
ATOM 557 O O . PHE A 1 70 ? -6.694 1.057 10.011 1.00 93.12 70 PHE A O 1
ATOM 564 N N . ARG A 1 71 ? -4.661 1.297 10.909 1.00 91.94 71 ARG A N 1
ATOM 565 C CA . ARG A 1 71 ? -4.646 2.752 10.833 1.00 91.94 71 ARG A CA 1
ATOM 566 C C . ARG A 1 71 ? -4.021 3.216 9.527 1.00 91.94 71 ARG A C 1
ATOM 568 O O . ARG A 1 71 ? -2.912 2.811 9.178 1.00 91.94 71 ARG A O 1
ATOM 575 N N . VAL A 1 72 ? -4.671 4.171 8.878 1.00 91.38 72 VAL A N 1
ATOM 576 C CA . VAL A 1 72 ? -4.065 4.951 7.802 1.00 91.38 72 VAL A CA 1
ATOM 577 C C . VAL A 1 72 ? -3.562 6.268 8.371 1.00 91.38 72 VAL A C 1
ATOM 579 O O . VAL A 1 72 ? -4.322 7.096 8.875 1.00 91.38 72 VAL A O 1
ATOM 582 N N . THR A 1 73 ? -2.247 6.449 8.315 1.00 85.94 73 THR A N 1
ATOM 583 C CA . THR A 1 73 ? -1.569 7.643 8.832 1.00 85.94 73 THR A CA 1
ATOM 584 C C . THR A 1 73 ? -1.581 8.810 7.848 1.00 85.94 73 THR A C 1
ATOM 586 O O . THR A 1 73 ? -1.408 9.950 8.277 1.00 85.94 73 THR A O 1
ATOM 589 N N . ASN A 1 74 ? -1.825 8.550 6.561 1.00 84.31 74 ASN A N 1
ATOM 590 C CA . ASN A 1 74 ? -1.921 9.568 5.523 1.00 84.31 74 ASN A CA 1
ATOM 591 C C . ASN A 1 74 ? -3.208 9.396 4.709 1.00 84.31 74 ASN A C 1
ATOM 593 O O . ASN A 1 74 ? -3.340 8.467 3.918 1.00 84.31 74 ASN A O 1
ATOM 597 N N . GLU A 1 75 ? -4.162 10.308 4.893 1.00 84.69 75 GLU A N 1
ATOM 598 C CA . GLU A 1 75 ? -5.493 10.207 4.281 1.00 84.69 75 GLU A CA 1
ATOM 599 C C . GLU A 1 75 ? -5.469 10.216 2.750 1.00 84.69 75 GLU A C 1
ATOM 601 O O . GLU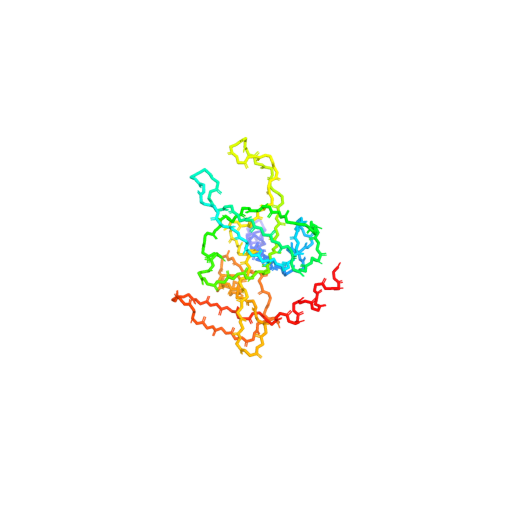 A 1 75 ? -6.374 9.686 2.119 1.00 84.69 75 GLU A O 1
ATOM 606 N N . VAL A 1 76 ? -4.420 10.777 2.140 1.00 82.56 76 VAL A N 1
ATOM 607 C CA . VAL A 1 76 ? -4.305 10.852 0.677 1.00 82.56 76 VAL A CA 1
ATOM 608 C C . VAL A 1 76 ? -4.115 9.488 0.015 1.00 82.56 76 VAL A C 1
ATOM 610 O O . VAL A 1 76 ? -4.269 9.399 -1.203 1.00 82.56 76 VAL A O 1
ATOM 613 N N . ASP A 1 77 ? -3.768 8.465 0.801 1.00 85.44 77 ASP A N 1
ATOM 614 C CA . ASP A 1 77 ? -3.632 7.085 0.344 1.00 85.44 77 ASP A CA 1
ATOM 615 C C . ASP A 1 77 ? -4.999 6.378 0.256 1.00 85.44 77 ASP A C 1
ATOM 617 O O . ASP A 1 77 ? -5.110 5.357 -0.421 1.00 85.44 77 ASP A O 1
ATOM 621 N N . LEU A 1 78 ? -6.047 6.931 0.885 1.00 89.19 78 LEU A N 1
ATOM 622 C CA . LEU A 1 78 ? -7.436 6.481 0.755 1.00 89.19 78 LEU A CA 1
ATOM 623 C C . LEU A 1 78 ? -8.106 7.223 -0.406 1.00 89.19 78 LEU A C 1
ATOM 625 O O . LEU A 1 78 ? -8.493 8.387 -0.288 1.00 89.19 78 LEU A O 1
ATOM 629 N N . MET A 1 79 ? -8.243 6.549 -1.547 1.00 87.62 79 MET A N 1
ATOM 630 C CA . MET A 1 79 ? -8.870 7.124 -2.736 1.00 87.62 79 MET A CA 1
ATOM 631 C C . MET A 1 79 ? -10.372 6.841 -2.760 1.00 87.62 79 MET A C 1
ATOM 633 O O . MET A 1 79 ? -10.822 5.722 -2.511 1.00 87.62 79 MET A O 1
ATOM 637 N N . SER A 1 80 ? -11.157 7.866 -3.099 1.00 85.75 80 SER A N 1
ATOM 638 C CA . SER A 1 80 ? -12.604 7.721 -3.257 1.00 85.75 80 SER A CA 1
ATOM 639 C C . SER A 1 80 ? -12.929 6.729 -4.378 1.00 85.75 80 SER A C 1
ATOM 641 O O . SER A 1 80 ? -12.291 6.745 -5.429 1.00 85.75 80 SER A O 1
ATOM 643 N N . GLY A 1 81 ? -13.908 5.852 -4.146 1.00 85.31 81 GLY A N 1
ATOM 644 C CA . GLY A 1 81 ? -14.336 4.849 -5.125 1.00 85.31 81 GLY A CA 1
ATOM 645 C C . GLY A 1 81 ? -13.369 3.676 -5.326 1.00 85.31 81 GLY A C 1
ATOM 646 O O . GLY A 1 81 ? -13.620 2.843 -6.193 1.00 85.31 81 GLY A O 1
ATOM 647 N N . VAL A 1 82 ? -12.287 3.579 -4.542 1.00 89.75 82 VAL A N 1
ATOM 648 C CA . VAL A 1 82 ? -11.382 2.422 -4.561 1.00 89.75 82 VAL A CA 1
ATOM 649 C C . VAL A 1 82 ? -11.627 1.550 -3.336 1.00 89.75 82 VAL A C 1
ATOM 651 O O . VAL A 1 82 ? -11.426 1.984 -2.204 1.00 89.75 82 VAL A O 1
ATOM 654 N N . GLU A 1 83 ? -12.021 0.301 -3.579 1.00 93.00 83 GLU A N 1
ATOM 655 C CA . GLU A 1 83 ? -12.293 -0.685 -2.525 1.00 93.00 83 GLU A CA 1
ATOM 656 C C . GLU A 1 83 ? -11.092 -1.585 -2.227 1.00 93.00 83 GLU A C 1
ATOM 658 O O . GLU A 1 83 ? -10.953 -2.081 -1.115 1.00 93.00 83 GLU A O 1
ATOM 663 N N . ASN A 1 84 ? -10.211 -1.805 -3.204 1.00 95.50 84 ASN A N 1
ATOM 664 C CA . ASN A 1 84 ? -9.125 -2.775 -3.092 1.00 95.50 84 ASN A CA 1
ATOM 665 C C . ASN A 1 84 ? -7.770 -2.080 -3.046 1.00 95.50 84 ASN A C 1
ATOM 667 O O . ASN A 1 84 ? -7.470 -1.226 -3.884 1.00 95.50 84 ASN A O 1
ATOM 671 N N . TYR A 1 85 ? -6.914 -2.526 -2.133 1.00 96.31 85 TYR A N 1
ATOM 672 C CA . TYR A 1 85 ? -5.580 -1.971 -1.942 1.00 96.31 85 TYR A CA 1
ATOM 673 C C . TYR A 1 85 ? -4.545 -3.079 -1.796 1.00 96.31 85 TYR A C 1
ATOM 675 O O . TYR A 1 85 ? -4.826 -4.147 -1.260 1.00 96.31 85 TYR A O 1
ATOM 683 N N . PH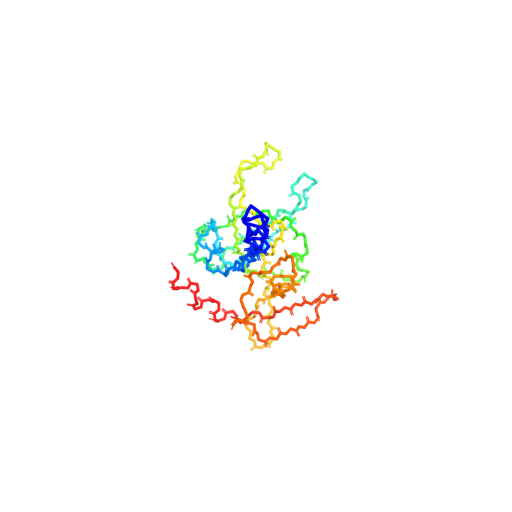E A 1 86 ? -3.326 -2.815 -2.250 1.00 95.25 86 PHE A N 1
ATOM 684 C CA . PHE A 1 86 ? -2.150 -3.536 -1.788 1.00 95.25 86 PHE A CA 1
ATOM 685 C C . PHE A 1 86 ? -1.598 -2.800 -0.565 1.00 95.25 86 PHE A C 1
ATOM 687 O O . PHE A 1 86 ? -1.298 -1.611 -0.647 1.00 95.25 86 PHE A O 1
ATOM 694 N N . ALA A 1 87 ? -1.502 -3.484 0.569 1.00 95.62 87 ALA A N 1
ATOM 695 C CA . ALA A 1 87 ? -1.123 -2.908 1.849 1.00 95.62 87 ALA A CA 1
ATOM 696 C C . ALA A 1 87 ? 0.149 -3.570 2.389 1.00 95.62 87 ALA A C 1
ATOM 698 O O . ALA A 1 87 ? 0.283 -4.793 2.361 1.00 95.62 87 ALA A O 1
ATOM 699 N N . ILE A 1 88 ? 1.058 -2.742 2.897 1.00 94.25 88 ILE A N 1
ATOM 700 C CA . ILE A 1 88 ? 2.255 -3.122 3.647 1.00 94.25 88 ILE A CA 1
ATOM 701 C C . ILE A 1 88 ? 2.137 -2.432 5.007 1.00 94.25 88 ILE A C 1
ATOM 703 O O . ILE A 1 88 ? 2.242 -1.214 5.100 1.00 94.25 88 ILE A O 1
ATOM 707 N N . LEU A 1 89 ? 1.853 -3.177 6.065 1.00 94.81 89 LEU A N 1
ATOM 708 C CA . LEU A 1 89 ? 1.495 -2.607 7.361 1.00 94.81 89 LEU A CA 1
ATOM 709 C C . LEU A 1 89 ? 2.481 -3.036 8.435 1.00 94.81 89 LEU A C 1
ATOM 711 O O . LEU A 1 89 ? 3.063 -4.118 8.375 1.00 94.81 89 LEU A O 1
ATOM 715 N N . TYR A 1 90 ? 2.637 -2.166 9.422 1.00 92.62 90 TYR A N 1
ATOM 716 C CA . TYR A 1 90 ? 3.598 -2.323 10.500 1.00 92.62 90 TYR A CA 1
ATOM 717 C C . TYR A 1 90 ? 2.879 -2.165 11.825 1.00 92.62 90 TYR A C 1
ATOM 719 O O . TYR A 1 90 ? 2.071 -1.247 11.999 1.00 92.62 90 TYR A O 1
ATOM 727 N N . GLU A 1 91 ? 3.179 -3.046 12.759 1.00 89.94 91 GLU A N 1
ATOM 728 C CA . GLU A 1 91 ? 2.775 -2.919 14.139 1.00 89.94 91 GLU A CA 1
ATOM 729 C C . GLU A 1 91 ? 3.559 -1.754 14.742 1.00 89.94 91 GLU A C 1
ATOM 731 O O . GLU A 1 91 ? 4.789 -1.679 14.678 1.00 89.94 91 GLU A O 1
ATOM 736 N N . LYS A 1 92 ? 2.836 -0.780 15.293 1.00 76.81 92 LYS A N 1
ATOM 737 C CA . LYS A 1 92 ? 3.452 0.297 16.062 1.00 76.81 92 LYS A CA 1
ATOM 738 C C . LYS A 1 92 ? 2.930 0.233 17.489 1.00 76.81 92 LYS A C 1
ATOM 740 O O . LYS A 1 92 ? 1.711 0.329 17.663 1.00 76.81 92 LYS A O 1
ATOM 745 N N . PRO A 1 93 ? 3.814 0.130 18.500 1.00 64.12 93 PRO A N 1
ATOM 746 C CA . PRO A 1 93 ? 3.397 0.318 19.878 1.00 64.12 93 PRO A CA 1
ATOM 747 C C . PRO A 1 93 ? 2.842 1.737 20.006 1.00 64.12 93 PRO A C 1
ATOM 749 O O . PRO A 1 93 ? 3.524 2.721 19.709 1.00 64.12 93 PRO A O 1
ATOM 752 N N . GLN A 1 94 ? 1.566 1.834 20.359 1.00 61.62 94 GLN A N 1
ATOM 753 C CA . GLN A 1 94 ? 0.876 3.106 20.528 1.00 61.62 94 GLN A CA 1
ATOM 754 C C . GLN A 1 94 ? 0.870 3.514 21.998 1.00 61.62 94 GLN A C 1
ATOM 756 O O . GLN A 1 94 ? 0.814 2.674 22.894 1.00 61.62 94 GLN A O 1
ATOM 761 N N . SER A 1 95 ? 0.894 4.828 22.223 1.00 55.91 95 SER A N 1
ATOM 762 C CA . SER A 1 95 ? 0.432 5.415 23.478 1.00 55.91 95 SER A CA 1
ATOM 763 C C . SER A 1 95 ? -1.053 5.100 23.674 1.00 55.91 95 SER A C 1
ATOM 765 O O . SER A 1 95 ? -1.789 5.009 22.692 1.00 55.91 95 SER A O 1
ATOM 767 N N . ASP A 1 96 ? -1.490 4.996 24.926 1.00 53.97 96 ASP A N 1
ATOM 768 C CA . ASP A 1 96 ? -2.766 4.425 25.395 1.00 53.97 96 ASP A CA 1
ATOM 769 C C . ASP A 1 96 ? -4.077 4.892 24.706 1.00 53.97 96 ASP A C 1
ATOM 771 O O . ASP A 1 96 ? -5.130 4.295 24.913 1.00 53.97 96 ASP A O 1
ATOM 775 N N . THR A 1 97 ? -4.060 5.933 23.870 1.00 59.09 97 THR A N 1
ATOM 776 C CA . THR A 1 97 ? -5.244 6.588 23.287 1.00 59.09 97 THR A CA 1
ATOM 777 C C . THR A 1 97 ? -5.853 5.930 22.043 1.00 59.09 97 THR A C 1
ATOM 779 O O . THR A 1 97 ? -6.999 6.238 21.723 1.00 59.09 97 THR A O 1
ATOM 782 N N . CYS A 1 98 ? -5.156 5.026 21.345 1.00 66.31 98 CYS A N 1
ATOM 783 C CA . CYS A 1 98 ? -5.672 4.367 20.126 1.00 66.31 98 CYS A CA 1
ATOM 784 C C . CYS A 1 98 ? -5.778 2.838 20.227 1.00 66.31 98 CYS A C 1
ATOM 786 O O . CYS A 1 98 ? -5.945 2.165 19.209 1.00 66.31 98 CYS A O 1
ATOM 788 N N . GLY A 1 99 ? -5.691 2.299 21.446 1.00 60.28 99 GLY A N 1
ATOM 789 C CA . GLY A 1 99 ? -5.531 0.868 21.693 1.00 60.28 99 GLY A CA 1
ATOM 790 C C . GLY A 1 99 ? -4.068 0.427 21.599 1.00 60.28 99 GLY A C 1
ATOM 791 O O . GLY A 1 99 ? -3.230 1.106 21.004 1.00 60.28 99 GLY A O 1
ATOM 792 N N . GLN A 1 100 ? -3.754 -0.706 22.223 1.00 60.44 100 GLN A N 1
ATOM 793 C CA . GLN A 1 100 ? -2.423 -1.305 22.142 1.00 60.44 100 GLN A CA 1
ATOM 794 C C . GLN A 1 100 ? -2.260 -2.003 20.785 1.00 60.44 100 GLN A C 1
ATOM 796 O O . GLN A 1 100 ? -3.161 -2.710 20.344 1.00 60.44 100 GLN A O 1
ATOM 801 N N . ASN A 1 101 ? -1.109 -1.783 20.143 1.00 66.56 101 ASN A N 1
ATOM 802 C CA . ASN A 1 101 ? -0.615 -2.521 18.979 1.00 66.56 101 ASN A CA 1
ATOM 803 C C . ASN A 1 101 ? -1.603 -2.697 17.808 1.00 66.56 101 ASN A C 1
ATOM 805 O O . ASN A 1 101 ? -2.100 -3.788 17.539 1.00 66.56 101 ASN A O 1
ATOM 809 N N . ILE A 1 102 ? -1.841 -1.620 17.055 1.00 84.94 102 ILE A N 1
ATOM 810 C CA . ILE A 1 102 ? -2.594 -1.683 15.795 1.00 84.94 102 ILE A CA 1
ATOM 811 C C . ILE A 1 102 ? -1.649 -1.615 14.591 1.00 84.94 102 ILE A C 1
ATOM 813 O O . ILE A 1 102 ? -0.740 -0.775 14.536 1.00 84.94 102 ILE A O 1
ATOM 817 N N . LEU A 1 103 ? -1.896 -2.464 13.590 1.00 92.25 103 LEU A N 1
ATOM 818 C CA . LEU A 1 103 ? -1.249 -2.356 12.285 1.00 92.25 103 LEU A CA 1
ATOM 819 C C . LEU A 1 103 ? -1.485 -0.962 11.696 1.00 92.25 103 LEU A C 1
ATOM 821 O O . LEU A 1 103 ? -2.570 -0.391 11.809 1.00 92.25 103 LEU A O 1
ATOM 825 N N . SER A 1 104 ? -0.458 -0.387 11.084 1.00 92.44 104 SER A N 1
ATOM 826 C CA . SER A 1 104 ? -0.492 0.988 10.592 1.00 92.44 104 SER A CA 1
ATOM 827 C C . SER A 1 104 ? 0.293 1.150 9.294 1.00 92.44 104 SER A C 1
ATOM 829 O O . SER A 1 104 ? 1.334 0.520 9.099 1.00 92.44 104 SER A O 1
ATOM 831 N N . THR A 1 105 ? -0.161 2.064 8.436 1.00 90.50 105 THR A N 1
ATOM 832 C CA . THR A 1 105 ? 0.648 2.566 7.317 1.00 90.50 105 THR A CA 1
ATOM 833 C C .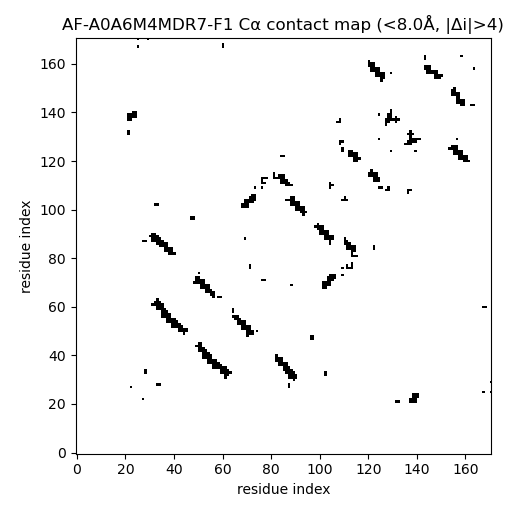 THR A 1 105 ? 1.774 3.474 7.830 1.00 90.50 105 THR A C 1
ATOM 835 O O . THR A 1 105 ? 1.662 4.116 8.883 1.00 90.50 105 THR A O 1
ATOM 838 N N . PHE A 1 106 ? 2.864 3.591 7.074 1.00 83.38 106 PHE A N 1
ATOM 839 C CA . PHE A 1 106 ? 3.894 4.602 7.325 1.00 83.38 106 PHE A CA 1
ATOM 840 C C . PHE A 1 106 ? 3.411 6.024 7.023 1.00 83.38 106 PHE A C 1
ATOM 842 O O . PHE A 1 106 ? 2.628 6.249 6.107 1.00 83.38 106 PHE A O 1
ATOM 849 N N . LYS A 1 107 ? 3.912 6.982 7.814 1.00 76.81 107 LYS A N 1
ATOM 850 C CA . LYS A 1 107 ? 3.576 8.409 7.704 1.00 76.81 107 LYS A CA 1
ATOM 851 C C . LYS A 1 107 ? 4.331 9.088 6.562 1.00 76.81 107 LYS A C 1
ATOM 853 O O . LYS A 1 107 ? 3.754 9.876 5.821 1.00 76.81 107 LYS A O 1
ATOM 858 N N . ASP A 1 108 ? 5.624 8.793 6.449 1.00 75.62 108 ASP A N 1
ATOM 859 C CA . ASP A 1 108 ? 6.530 9.526 5.557 1.00 75.62 108 ASP A CA 1
ATOM 860 C C . ASP A 1 108 ? 6.475 9.005 4.120 1.00 75.62 108 ASP A C 1
ATOM 862 O O . ASP A 1 108 ? 6.888 9.684 3.180 1.00 75.62 108 ASP A O 1
ATOM 866 N N . TYR A 1 109 ? 5.926 7.804 3.939 1.00 79.06 109 TYR A N 1
ATOM 867 C CA . TYR A 1 109 ? 5.800 7.180 2.643 1.00 79.06 109 TYR A CA 1
ATOM 868 C C . TYR A 1 109 ? 4.584 6.257 2.523 1.00 79.06 109 TYR A C 1
ATOM 870 O O . TYR A 1 109 ? 4.184 5.582 3.471 1.00 79.06 109 TYR A O 1
ATOM 878 N N . GLN A 1 110 ? 4.026 6.207 1.311 1.00 86.12 110 GLN A N 1
ATOM 879 C CA . GLN A 1 110 ? 2.851 5.409 0.973 1.00 86.12 110 GLN A CA 1
ATOM 880 C C . GLN A 1 110 ? 3.113 3.908 1.163 1.00 86.1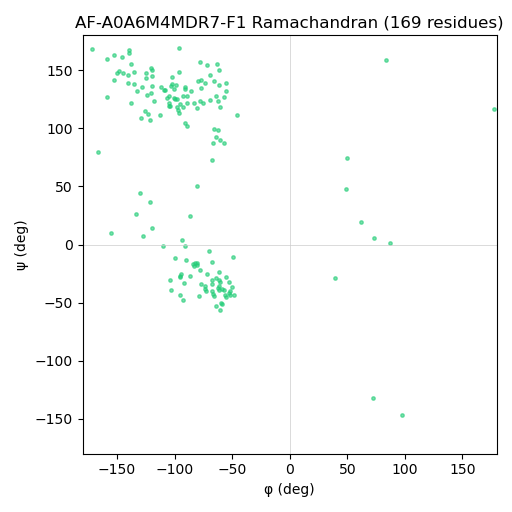2 110 GLN A C 1
ATOM 882 O O . GLN A 1 110 ? 3.997 3.294 0.569 1.00 86.12 110 GLN A O 1
ATOM 887 N N . THR A 1 111 ? 2.290 3.276 1.968 1.00 89.94 111 THR A N 1
ATOM 888 C CA . THR A 1 111 ? 2.341 1.818 2.165 1.00 89.94 111 THR A CA 1
ATOM 889 C C . THR A 1 111 ? 0.981 1.171 1.946 1.00 89.94 111 THR A C 1
ATOM 891 O O . THR A 1 111 ? 0.811 -0.029 2.128 1.00 89.94 111 THR A O 1
ATOM 894 N N . LEU A 1 112 ? 0.033 1.975 1.470 1.00 93.12 112 LEU A N 1
ATOM 895 C CA . LEU A 1 112 ? -1.284 1.576 1.029 1.00 93.12 112 LEU A CA 1
ATOM 896 C C . LEU A 1 112 ? -1.455 2.037 -0.422 1.00 93.12 112 LEU A C 1
ATOM 898 O O . LEU A 1 112 ? -1.464 3.232 -0.714 1.00 93.12 112 LEU A O 1
ATOM 902 N N . PHE A 1 113 ? -1.531 1.083 -1.342 1.00 92.81 113 PHE A N 1
ATOM 903 C CA . PHE A 1 113 ? -1.524 1.331 -2.778 1.00 92.81 113 PHE A CA 1
ATOM 904 C C . PHE A 1 113 ? -2.882 0.962 -3.384 1.00 92.81 113 PHE A C 1
ATOM 906 O O . PHE A 1 113 ? -3.214 -0.226 -3.427 1.00 92.81 113 PHE A O 1
ATOM 913 N N . PRO A 1 114 ? -3.672 1.938 -3.858 1.00 93.12 114 PRO A N 1
ATOM 914 C CA . PRO A 1 114 ? -4.970 1.665 -4.459 1.00 93.12 114 PRO A CA 1
ATOM 915 C C . PRO A 1 114 ? -4.823 0.874 -5.754 1.00 93.12 114 PRO A C 1
ATOM 917 O O . PRO A 1 114 ? -3.923 1.140 -6.558 1.00 93.12 114 PRO A O 1
ATOM 920 N N . PHE A 1 115 ? -5.725 -0.080 -5.976 1.00 91.81 115 PHE A N 1
ATOM 921 C CA . PHE A 1 115 ? -5.841 -0.743 -7.268 1.00 91.81 115 PHE A CA 1
ATOM 922 C C . PHE A 1 115 ? -6.621 0.116 -8.263 1.00 91.81 115 PHE A C 1
ATOM 924 O O . PHE A 1 115 ? -7.641 0.714 -7.928 1.00 91.81 115 PHE A O 1
ATOM 931 N N . LYS A 1 116 ? -6.166 0.112 -9.517 1.00 86.31 116 LYS A N 1
ATOM 932 C CA . LYS A 1 116 ? -6.887 0.670 -10.663 1.00 86.31 116 LYS A CA 1
ATOM 933 C C . LYS A 1 116 ? -6.863 -0.335 -11.811 1.00 86.31 116 LYS A C 1
ATOM 935 O O . LYS A 1 116 ? -5.808 -0.885 -12.133 1.00 86.31 116 LYS A O 1
ATOM 940 N N . ASP A 1 117 ? -8.025 -0.568 -12.412 1.00 78.06 117 ASP A N 1
ATOM 941 C CA . ASP A 1 117 ? -8.162 -1.390 -13.614 1.00 78.06 117 ASP A CA 1
ATOM 942 C C . ASP A 1 117 ? -8.218 -0.484 -14.849 1.00 78.06 117 ASP A C 1
ATOM 944 O O . ASP A 1 117 ? -9.090 0.375 -14.969 1.00 78.06 117 ASP A O 1
ATOM 948 N N . ILE A 1 118 ? -7.245 -0.649 -15.743 1.00 73.19 118 ILE A N 1
ATOM 949 C CA . ILE A 1 118 ? -7.178 0.030 -17.047 1.00 73.19 118 ILE A CA 1
ATOM 950 C C . ILE A 1 118 ? -6.919 -0.994 -18.166 1.00 73.19 118 ILE A C 1
ATOM 952 O O . ILE A 1 118 ? -6.048 -0.801 -19.015 1.00 73.19 118 ILE A O 1
ATOM 956 N N . GLY A 1 119 ? -7.632 -2.127 -18.129 1.00 72.94 119 GLY A N 1
ATOM 957 C CA . GLY A 1 119 ? -7.438 -3.268 -19.039 1.00 72.94 119 GLY A CA 1
ATOM 958 C C . GLY A 1 119 ? -6.380 -4.271 -18.558 1.00 72.94 119 GLY A C 1
ATOM 959 O O . GLY A 1 119 ? -6.096 -5.259 -19.228 1.00 72.94 119 GLY A O 1
ATOM 960 N N . ASP A 1 120 ? -5.797 -4.003 -17.393 1.00 77.81 120 ASP A N 1
ATOM 961 C CA . ASP A 1 120 ? -4.907 -4.855 -16.609 1.00 77.81 120 ASP A CA 1
ATOM 962 C C . ASP A 1 120 ? -4.960 -4.336 -15.158 1.00 77.81 120 ASP A C 1
ATOM 964 O O . ASP A 1 120 ? -5.296 -3.172 -14.911 1.00 77.81 120 ASP A O 1
ATOM 968 N N . LYS A 1 121 ? -4.584 -5.177 -14.187 1.00 83.00 121 LYS A N 1
ATOM 969 C CA . LYS A 1 121 ? -4.555 -4.798 -12.767 1.00 83.00 121 LYS A CA 1
ATOM 970 C C . LYS A 1 121 ? -3.276 -4.013 -12.448 1.00 83.00 121 LYS A C 1
ATOM 972 O O . LYS A 1 121 ? -2.172 -4.558 -12.541 1.00 83.00 121 LYS A O 1
ATOM 977 N N . PHE A 1 122 ? -3.421 -2.756 -12.031 1.00 89.38 122 PHE A N 1
ATOM 978 C CA . PHE A 1 122 ? -2.315 -1.904 -11.583 1.00 89.38 122 PHE A CA 1
ATOM 979 C C . PHE A 1 122 ? -2.518 -1.449 -10.148 1.00 89.38 122 PHE A C 1
ATOM 981 O O . PHE A 1 122 ? -3.651 -1.288 -9.701 1.00 89.38 122 PHE A O 1
ATOM 988 N N . ILE A 1 123 ? -1.413 -1.186 -9.456 1.00 90.00 123 ILE A N 1
ATOM 989 C CA . ILE A 1 123 ? -1.435 -0.395 -8.226 1.00 90.00 123 ILE A CA 1
ATOM 990 C C . ILE A 1 123 ? -0.945 1.020 -8.518 1.00 90.00 123 ILE A C 1
ATOM 992 O O . ILE A 1 123 ? -0.048 1.212 -9.342 1.00 90.00 123 ILE A O 1
ATOM 996 N N . LEU A 1 124 ? -1.522 2.008 -7.846 1.00 89.69 124 LEU A N 1
ATOM 997 C CA . LEU A 1 124 ? -1.133 3.405 -7.988 1.00 89.69 124 LEU A CA 1
ATOM 998 C C . LEU A 1 124 ? -0.146 3.788 -6.885 1.00 89.69 124 LEU A C 1
ATOM 1000 O O . LEU A 1 124 ? -0.494 3.848 -5.706 1.00 89.69 124 LEU A O 1
ATOM 1004 N N . ALA A 1 125 ? 1.090 4.078 -7.279 1.00 86.62 125 ALA A N 1
ATOM 1005 C CA . ALA A 1 125 ? 2.101 4.648 -6.399 1.00 86.62 125 ALA A CA 1
ATOM 1006 C C . ALA A 1 125 ? 2.175 6.163 -6.611 1.00 86.62 125 ALA A C 1
ATOM 1008 O O . ALA A 1 125 ? 2.154 6.641 -7.745 1.00 86.62 125 ALA A O 1
ATOM 1009 N N . SER A 1 126 ? 2.277 6.939 -5.535 1.00 79.56 126 SER A N 1
ATOM 1010 C CA . SER A 1 126 ? 2.440 8.388 -5.626 1.00 79.56 126 SER A CA 1
ATOM 1011 C C . SER A 1 126 ? 3.753 8.753 -6.329 1.00 79.56 126 SER A C 1
ATOM 1013 O O . SER A 1 126 ? 4.737 8.007 -6.281 1.00 79.56 126 SER A O 1
ATOM 1015 N N . ARG A 1 127 ? 3.818 9.953 -6.925 1.00 73.38 127 ARG A N 1
ATOM 1016 C CA . ARG A 1 127 ? 5.077 10.504 -7.451 1.00 73.38 127 ARG A CA 1
ATOM 1017 C C . ARG A 1 127 ? 6.222 10.410 -6.444 1.00 73.38 127 ARG A C 1
ATOM 1019 O O . ARG A 1 127 ? 7.328 10.062 -6.844 1.00 73.38 127 ARG A O 1
ATOM 1026 N N . LYS A 1 128 ? 5.971 10.730 -5.168 1.00 71.44 128 LYS A N 1
ATOM 1027 C CA . LYS A 1 128 ? 6.994 10.684 -4.111 1.00 71.44 128 LYS A CA 1
ATOM 1028 C C . LYS A 1 128 ? 7.554 9.271 -3.996 1.00 71.44 128 LYS A C 1
ATOM 1030 O O . LYS A 1 128 ? 8.749 9.084 -4.187 1.00 71.44 128 LYS A O 1
ATOM 1035 N N . SER A 1 129 ? 6.667 8.284 -3.875 1.00 72.81 129 SER A N 1
ATOM 1036 C CA . SER A 1 129 ? 7.023 6.868 -3.797 1.00 72.81 129 SER A CA 1
ATOM 1037 C C . SER A 1 129 ? 7.933 6.404 -4.930 1.00 72.81 129 SER A C 1
ATOM 1039 O O . SER A 1 129 ? 8.780 5.554 -4.692 1.00 72.81 129 SER A O 1
ATOM 1041 N N . PHE A 1 130 ? 7.819 6.968 -6.136 1.00 67.88 130 PHE A N 1
ATOM 1042 C CA . PHE A 1 130 ? 8.580 6.519 -7.303 1.00 67.88 130 PHE A CA 1
ATOM 1043 C C . PHE A 1 130 ? 9.780 7.394 -7.720 1.00 67.88 130 PHE A C 1
ATOM 1045 O O . PHE A 1 130 ? 10.800 6.867 -8.154 1.00 67.88 130 PHE A O 1
ATOM 1052 N N . MET A 1 131 ? 9.675 8.725 -7.649 1.00 55.44 131 MET A N 1
ATOM 1053 C CA . MET A 1 131 ? 10.585 9.648 -8.352 1.00 55.44 131 MET A CA 1
ATOM 1054 C C . MET A 1 131 ? 11.799 10.136 -7.542 1.00 55.44 131 MET A C 1
ATOM 1056 O O . MET A 1 131 ? 12.571 10.943 -8.057 1.00 55.44 131 MET A O 1
ATOM 1060 N N . ALA A 1 132 ? 12.036 9.667 -6.315 1.00 51.94 132 ALA A N 1
ATOM 1061 C CA . ALA A 1 132 ? 13.162 10.149 -5.502 1.00 51.94 132 ALA A CA 1
ATOM 1062 C C . ALA A 1 132 ? 14.519 9.510 -5.850 1.00 51.94 132 ALA A C 1
ATOM 1064 O O . ALA A 1 132 ? 15.247 9.038 -4.978 1.00 51.94 132 ALA A O 1
ATOM 1065 N N . ALA A 1 133 ? 14.890 9.504 -7.128 1.00 48.91 133 ALA A N 1
ATOM 1066 C CA . ALA A 1 133 ? 16.312 9.480 -7.446 1.00 48.91 133 ALA A CA 1
ATOM 1067 C C . ALA A 1 133 ? 16.966 10.845 -7.136 1.00 48.91 133 ALA A C 1
ATOM 1069 O O . ALA A 1 133 ? 18.137 10.842 -6.783 1.00 48.91 133 ALA A O 1
ATOM 1070 N N . ASP A 1 134 ? 16.192 11.948 -7.152 1.00 46.84 134 ASP A N 1
ATOM 1071 C CA . ASP A 1 134 ? 16.677 13.331 -6.958 1.00 46.84 134 ASP A CA 1
ATOM 1072 C C . ASP A 1 134 ? 15.828 14.178 -5.965 1.00 46.84 134 ASP A C 1
ATOM 1074 O O . ASP A 1 134 ? 15.766 15.401 -6.086 1.00 46.84 134 ASP A O 1
ATOM 1078 N N . GLY A 1 135 ? 15.124 13.578 -4.986 1.00 48.94 135 GLY A N 1
ATOM 1079 C CA . GLY A 1 135 ? 14.365 14.371 -3.995 1.00 48.94 135 GLY A CA 1
ATOM 1080 C C . GLY A 1 135 ? 13.530 13.614 -2.947 1.00 48.94 135 GLY A C 1
ATOM 1081 O O . GLY A 1 135 ? 12.558 12.935 -3.275 1.00 48.94 135 GLY A O 1
ATOM 1082 N N . ASP A 1 136 ? 13.929 13.812 -1.689 1.00 52.44 136 ASP A N 1
ATOM 1083 C CA . ASP A 1 136 ? 13.394 13.526 -0.343 1.00 52.44 136 ASP A CA 1
ATOM 1084 C C . ASP A 1 136 ? 12.643 12.242 0.050 1.00 52.44 136 ASP A C 1
ATOM 1086 O O . ASP A 1 136 ? 12.763 11.896 1.223 1.00 52.44 136 ASP A O 1
ATOM 1090 N N . SER A 1 137 ? 11.900 11.488 -0.775 1.00 56.44 137 SER A N 1
ATOM 1091 C CA . SER A 1 137 ? 11.217 10.270 -0.241 1.00 56.44 137 SER A CA 1
ATOM 1092 C C . SER A 1 137 ? 10.666 9.293 -1.293 1.00 56.44 137 SER A C 1
ATOM 1094 O O . SER A 1 137 ? 9.461 9.269 -1.532 1.00 56.44 137 SER A O 1
ATOM 1096 N N . GLY A 1 138 ? 11.497 8.440 -1.894 1.00 62.81 138 GLY A N 1
ATOM 1097 C CA . GLY A 1 138 ? 11.059 7.473 -2.915 1.00 62.81 138 GLY A CA 1
ATOM 1098 C C . GLY A 1 138 ? 11.745 6.122 -2.775 1.00 62.81 138 GLY A C 1
ATOM 1099 O O . GLY A 1 138 ? 12.929 6.036 -2.463 1.00 62.81 138 GLY A O 1
ATOM 1100 N N . TYR A 1 139 ? 10.950 5.070 -2.955 1.00 67.19 139 TYR A N 1
ATOM 1101 C CA . TYR A 1 139 ? 11.252 3.700 -2.533 1.00 67.19 139 TYR A CA 1
ATOM 1102 C C . TYR A 1 139 ? 10.497 2.623 -3.352 1.00 67.19 139 TYR A C 1
ATOM 1104 O O . TYR A 1 139 ? 10.455 1.434 -3.026 1.00 67.19 139 TYR A O 1
ATOM 1112 N N . TYR A 1 140 ? 9.851 3.021 -4.444 1.00 74.75 140 TYR A N 1
ATOM 1113 C CA . TYR A 1 140 ? 9.172 2.111 -5.350 1.00 74.75 140 TYR A CA 1
ATOM 1114 C C . TYR A 1 140 ? 10.008 1.945 -6.621 1.00 74.75 140 TYR A C 1
ATOM 1116 O O . TYR A 1 140 ? 10.284 2.933 -7.302 1.00 74.75 140 TYR A O 1
ATOM 1124 N N . PRO A 1 141 ? 10.465 0.732 -6.966 1.00 71.00 141 PRO A N 1
ATOM 1125 C CA . PRO A 1 141 ? 11.502 0.587 -7.980 1.00 71.00 141 PRO A CA 1
ATOM 1126 C C . PRO A 1 141 ? 10.963 0.748 -9.414 1.00 71.00 141 PRO A C 1
ATOM 1128 O O . PRO A 1 141 ? 9.904 0.221 -9.764 1.00 71.00 141 PRO A O 1
ATOM 1131 N N . PHE A 1 142 ? 11.763 1.398 -10.277 1.00 72.19 142 PHE A N 1
ATOM 1132 C CA . PHE A 1 142 ? 11.450 1.689 -11.691 1.00 72.19 142 PHE A CA 1
ATOM 1133 C C . PHE A 1 142 ? 10.979 0.475 -12.497 1.00 72.19 142 PHE A C 1
ATOM 1135 O O . PHE A 1 142 ? 10.061 0.587 -13.305 1.00 72.19 142 PHE A O 1
ATOM 1142 N N . LYS A 1 143 ? 11.543 -0.708 -12.218 1.00 76.81 143 LYS A N 1
ATOM 1143 C CA . LYS A 1 143 ? 11.241 -1.954 -12.942 1.00 76.81 143 LYS A CA 1
ATOM 1144 C C . LYS A 1 143 ? 9.754 -2.337 -12.975 1.00 76.81 143 LYS A C 1
ATOM 1146 O O . LYS A 1 143 ? 9.318 -2.996 -13.919 1.00 76.81 143 LYS A O 1
ATOM 1151 N N . TYR A 1 144 ? 8.975 -1.933 -11.970 1.00 81.19 144 TYR A N 1
ATOM 1152 C CA . TYR A 1 144 ? 7.557 -2.284 -11.880 1.00 81.19 144 TYR A CA 1
ATOM 1153 C C . TYR A 1 144 ? 6.635 -1.277 -12.571 1.00 81.19 144 TYR A C 1
ATOM 1155 O O . TYR A 1 144 ? 5.466 -1.591 -12.783 1.00 81.19 144 TYR A O 1
ATOM 1163 N N . VAL A 1 145 ? 7.113 -0.087 -12.940 1.00 81.81 145 VAL A N 1
ATOM 1164 C CA . VAL A 1 145 ? 6.245 0.965 -13.482 1.00 81.81 145 VAL A CA 1
ATOM 1165 C C . VAL A 1 145 ? 6.042 0.814 -14.981 1.00 81.81 145 VAL A C 1
ATOM 1167 O O . VAL A 1 145 ? 6.986 0.611 -15.740 1.00 81.81 145 VAL A O 1
ATOM 1170 N N . LYS A 1 146 ? 4.776 0.890 -15.403 1.00 83.12 146 LYS A N 1
ATOM 1171 C CA . LYS A 1 146 ? 4.371 0.882 -16.815 1.00 83.12 146 LYS A CA 1
ATOM 1172 C C . LYS A 1 146 ? 4.236 2.292 -17.378 1.00 83.12 146 LYS A C 1
ATOM 1174 O O . LYS A 1 146 ? 4.713 2.550 -18.476 1.00 83.12 146 LYS A O 1
ATOM 1179 N N . LEU A 1 147 ? 3.554 3.174 -16.650 1.00 82.00 147 LEU A N 1
ATOM 1180 C CA . LEU A 1 147 ? 3.264 4.542 -17.076 1.00 82.00 147 LEU A CA 1
ATOM 1181 C C . LEU A 1 147 ? 3.099 5.472 -15.871 1.00 82.00 147 LEU A C 1
ATOM 1183 O O . LEU A 1 147 ? 2.885 5.010 -14.748 1.00 82.00 147 LEU A O 1
ATOM 1187 N N . VAL A 1 148 ? 3.188 6.775 -16.128 1.00 81.94 148 VAL A N 1
ATOM 1188 C CA . VAL A 1 148 ? 2.928 7.847 -15.162 1.00 81.94 148 VAL A CA 1
ATOM 1189 C C . VAL A 1 148 ? 1.785 8.706 -15.703 1.00 81.94 148 VAL A C 1
ATOM 1191 O O . VAL A 1 148 ? 1.832 9.112 -16.861 1.00 81.94 148 VAL A O 1
ATOM 1194 N N . GLU A 1 149 ? 0.767 8.974 -14.888 1.00 80.94 149 GLU A N 1
ATOM 1195 C CA . GLU A 1 149 ? -0.427 9.743 -15.272 1.00 80.94 149 GLU A CA 1
ATOM 1196 C C . GLU A 1 149 ? -0.858 10.685 -14.144 1.00 80.94 149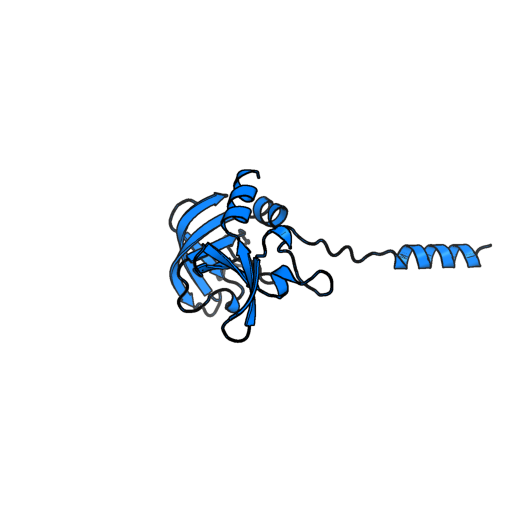 GLU A C 1
ATOM 1198 O O . GLU A 1 149 ? -0.455 10.522 -12.992 1.00 80.94 149 GLU A O 1
ATOM 1203 N N . VAL A 1 150 ? -1.713 11.653 -14.468 1.00 78.00 150 VAL A N 1
ATOM 1204 C CA . VAL A 1 150 ? -2.399 12.487 -13.483 1.00 78.00 150 VAL A CA 1
ATOM 1205 C C . VAL A 1 150 ? -3.782 11.895 -13.199 1.00 78.00 150 VAL A C 1
ATOM 1207 O O . VAL A 1 150 ? -4.598 11.779 -14.105 1.00 78.00 150 VAL A O 1
ATOM 1210 N N . VAL A 1 151 ? -4.059 11.552 -11.942 1.00 73.88 151 VAL A N 1
ATOM 1211 C CA . VAL A 1 151 ? -5.375 11.113 -11.450 1.00 73.88 151 VAL A CA 1
ATOM 1212 C C . VAL A 1 151 ? -5.767 12.042 -10.306 1.00 73.88 151 VAL A C 1
ATOM 1214 O O . VAL A 1 151 ? -4.954 12.279 -9.415 1.00 73.88 151 VAL A O 1
ATOM 1217 N N . ASP A 1 152 ? -6.967 12.623 -10.355 1.00 72.44 152 ASP A N 1
ATOM 1218 C CA . ASP A 1 152 ? -7.479 13.557 -9.337 1.00 72.44 152 ASP A CA 1
ATOM 1219 C C . ASP A 1 152 ? -6.485 14.679 -8.975 1.00 72.44 152 ASP A C 1
ATOM 1221 O O . ASP A 1 152 ? -6.205 14.956 -7.808 1.00 72.44 152 ASP A O 1
ATOM 1225 N N . ASN A 1 153 ? -5.908 15.317 -10.002 1.00 74.38 153 ASN A N 1
ATOM 1226 C CA . ASN A 1 153 ? -4.894 16.378 -9.887 1.00 74.38 153 ASN A CA 1
ATOM 1227 C C . ASN A 1 153 ? -3.579 15.958 -9.198 1.00 74.38 153 ASN A C 1
ATOM 1229 O O . ASN A 1 153 ? -2.804 16.812 -8.763 1.00 74.38 153 ASN A O 1
ATOM 1233 N N . LYS A 1 154 ? -3.288 14.656 -9.113 1.00 71.69 154 LYS A N 1
ATOM 1234 C CA . LYS A 1 154 ? -2.045 14.117 -8.546 1.00 71.69 154 LYS A CA 1
ATOM 1235 C C . LYS A 1 154 ? -1.344 13.200 -9.539 1.00 71.69 154 LYS A C 1
ATOM 1237 O O . LYS A 1 154 ? -1.981 12.456 -10.271 1.00 71.69 154 LYS A O 1
ATOM 1242 N N . ILE A 1 155 ? -0.014 13.239 -9.550 1.00 75.44 155 ILE A N 1
ATOM 1243 C CA . ILE A 1 155 ? 0.804 12.380 -10.415 1.00 75.44 155 ILE A CA 1
ATOM 1244 C C . ILE A 1 155 ? 0.983 11.011 -9.747 1.00 75.44 155 ILE A C 1
ATOM 1246 O O . ILE A 1 155 ? 1.548 10.927 -8.650 1.00 75.44 155 ILE A O 1
ATOM 1250 N N . TYR A 1 156 ? 0.559 9.956 -10.439 1.00 81.69 156 TYR A N 1
ATOM 1251 C CA . TYR A 1 156 ? 0.692 8.560 -10.033 1.00 81.69 156 TYR A CA 1
ATOM 1252 C C . TYR A 1 156 ? 1.506 7.758 -11.044 1.00 81.69 156 TYR A C 1
ATOM 1254 O O . TYR A 1 156 ? 1.409 7.960 -12.252 1.00 81.69 156 TYR A O 1
ATOM 1262 N N . ALA A 1 157 ? 2.278 6.804 -10.536 1.00 84.75 157 ALA A N 1
ATOM 1263 C CA . ALA A 1 157 ? 2.923 5.766 -11.316 1.00 84.75 157 ALA A CA 1
ATOM 1264 C C . ALA A 1 157 ? 2.124 4.460 -11.209 1.00 84.75 157 ALA A C 1
ATOM 1266 O O . ALA A 1 157 ? 1.740 4.038 -10.117 1.00 84.75 157 ALA A O 1
ATOM 1267 N N . PHE A 1 158 ? 1.897 3.805 -12.344 1.00 85.88 158 PHE A N 1
ATOM 1268 C CA . PHE A 1 158 ? 1.147 2.555 -12.424 1.00 85.88 158 PHE A CA 1
ATOM 1269 C C . PHE A 1 158 ? 2.108 1.379 -12.299 1.00 85.88 158 PHE A C 1
ATOM 1271 O O . PHE A 1 158 ? 2.837 1.052 -13.242 1.00 85.88 158 PHE A O 1
ATOM 1278 N N . GLY A 1 159 ? 2.106 0.743 -11.130 1.00 86.75 159 GLY A N 1
ATOM 1279 C CA . GLY A 1 159 ? 2.846 -0.482 -10.857 1.00 86.75 159 GLY A CA 1
ATOM 1280 C C . GLY A 1 159 ? 2.131 -1.698 -11.445 1.00 86.75 159 GLY A C 1
ATOM 1281 O O . GLY A 1 159 ? 0.966 -1.947 -11.135 1.00 86.75 159 GLY A O 1
ATOM 1282 N N . LYS A 1 160 ? 2.822 -2.465 -12.293 1.00 88.50 160 LYS A N 1
ATOM 1283 C CA . LYS A 1 160 ? 2.331 -3.712 -12.900 1.00 88.50 160 LYS A CA 1
ATOM 1284 C C . LYS A 1 160 ? 2.137 -4.775 -11.819 1.00 88.50 160 LYS A C 1
ATOM 1286 O O . LYS A 1 160 ? 3.108 -5.419 -11.428 1.00 88.50 160 LYS A O 1
ATOM 1291 N N . TRP A 1 161 ? 0.898 -4.988 -11.357 1.00 91.31 161 TRP A N 1
ATOM 1292 C CA . TRP A 1 161 ? 0.606 -5.915 -10.251 1.00 91.31 161 TRP A CA 1
ATOM 1293 C C . TRP A 1 161 ? 1.210 -7.305 -10.468 1.00 91.31 161 TRP A C 1
ATOM 1295 O O . TRP A 1 161 ? 1.839 -7.836 -9.563 1.00 91.31 161 TRP A O 1
ATOM 1305 N N . LYS A 1 162 ? 1.110 -7.851 -11.685 1.00 90.81 162 LYS A N 1
ATOM 1306 C CA . LYS A 1 162 ? 1.661 -9.172 -12.031 1.00 90.81 162 LYS A CA 1
ATOM 1307 C C . LYS A 1 162 ? 3.173 -9.287 -11.776 1.00 90.81 162 LYS A C 1
ATOM 1309 O O . LYS A 1 162 ? 3.630 -10.324 -11.304 1.00 90.81 162 LYS A O 1
ATOM 1314 N N . ASP A 1 163 ? 3.946 -8.237 -12.062 1.00 89.88 163 ASP A N 1
ATOM 1315 C CA . ASP A 1 163 ? 5.402 -8.241 -11.850 1.00 89.88 163 ASP A CA 1
ATOM 1316 C C . ASP A 1 163 ? 5.743 -8.160 -10.356 1.00 89.88 163 ASP A C 1
ATOM 1318 O O . ASP A 1 163 ? 6.642 -8.846 -9.874 1.00 89.88 163 ASP A O 1
ATOM 1322 N N . ILE A 1 164 ? 4.987 -7.337 -9.629 1.00 89.62 164 ILE A N 1
ATOM 1323 C CA . ILE A 1 164 ? 5.113 -7.130 -8.183 1.00 89.62 164 ILE A CA 1
ATOM 1324 C C . ILE A 1 164 ? 4.795 -8.429 -7.453 1.00 89.62 164 ILE A C 1
ATOM 1326 O O . ILE A 1 164 ? 5.605 -8.925 -6.681 1.00 89.62 164 ILE A O 1
ATOM 1330 N N . GLU A 1 165 ? 3.637 -9.008 -7.752 1.00 91.75 165 GLU A N 1
ATOM 1331 C CA . GLU A 1 165 ? 3.153 -10.266 -7.200 1.00 91.75 165 GLU A CA 1
ATOM 1332 C C . GLU A 1 165 ? 4.141 -11.410 -7.435 1.00 91.75 165 GLU A C 1
ATOM 1334 O O . GLU A 1 165 ? 4.436 -12.169 -6.513 1.00 91.75 165 GLU A O 1
ATOM 1339 N N . LYS A 1 166 ? 4.706 -11.510 -8.644 1.00 90.75 166 LYS A N 1
ATOM 1340 C CA . LYS A 1 166 ? 5.723 -12.516 -8.967 1.00 90.75 166 LYS A CA 1
ATOM 1341 C C . LYS A 1 166 ? 6.985 -12.368 -8.121 1.00 90.75 166 LYS A C 1
ATOM 1343 O O . LYS A 1 166 ? 7.587 -13.380 -7.773 1.00 90.75 166 LYS A O 1
ATOM 1348 N N . ASP A 1 167 ? 7.420 -11.141 -7.848 1.00 87.56 167 ASP A N 1
ATOM 1349 C CA . ASP A 1 167 ? 8.611 -10.899 -7.034 1.00 87.56 167 ASP A CA 1
ATOM 1350 C C . ASP A 1 167 ? 8.326 -11.091 -5.536 1.00 87.56 167 ASP A C 1
ATOM 1352 O O . ASP A 1 167 ? 9.177 -11.641 -4.847 1.00 87.56 167 ASP A O 1
ATOM 1356 N N . LEU A 1 168 ? 7.121 -10.759 -5.052 1.00 88.19 168 LEU A N 1
ATOM 1357 C CA . LEU A 1 168 ? 6.699 -11.029 -3.669 1.00 88.19 168 LEU A CA 1
ATOM 1358 C C . LEU A 1 168 ? 6.745 -12.520 -3.315 1.00 88.19 168 LEU A C 1
ATOM 1360 O O . LEU A 1 168 ? 7.151 -12.864 -2.216 1.00 88.19 168 LEU A O 1
ATOM 1364 N N . LEU A 1 169 ? 6.379 -13.406 -4.247 1.00 85.44 169 LEU A N 1
ATOM 1365 C CA . LEU A 1 169 ? 6.413 -14.864 -4.044 1.00 85.44 169 LEU A CA 1
ATOM 1366 C C . LEU A 1 169 ? 7.829 -15.462 -3.975 1.00 85.44 169 LEU A C 1
ATOM 1368 O O . LEU A 1 169 ? 7.971 -16.666 -3.772 1.00 85.44 169 LEU A O 1
ATOM 1372 N N . LYS A 1 170 ? 8.871 -14.659 -4.214 1.00 82.12 170 LYS A N 1
ATOM 1373 C CA . LYS A 1 170 ? 10.274 -15.091 -4.126 1.00 82.12 170 LYS A CA 1
ATOM 1374 C C . LYS A 1 170 ? 10.942 -14.685 -2.814 1.00 82.12 170 LYS A C 1
ATOM 1376 O O . LYS A 1 170 ? 12.079 -15.101 -2.592 1.00 82.12 170 LYS A O 1
ATOM 1381 N N . PHE A 1 171 ? 10.299 -13.815 -2.037 1.00 73.88 171 PHE A N 1
ATOM 1382 C CA . PHE A 1 171 ? 10.794 -13.345 -0.745 1.00 73.88 171 PHE A CA 1
ATOM 1383 C C . PHE A 1 171 ? 10.382 -14.310 0.362 1.00 73.88 171 PHE A C 1
ATOM 1385 O O . PHE A 1 171 ? 11.186 -14.442 1.310 1.00 73.88 171 PHE A O 1
#

Solvent-accessible surface area (backbone atoms only — not comparable to full-atom values): 9691 Å² total; per-residue (Å²): 119,72,76,57,55,56,52,53,53,53,53,59,62,67,64,59,65,79,73,74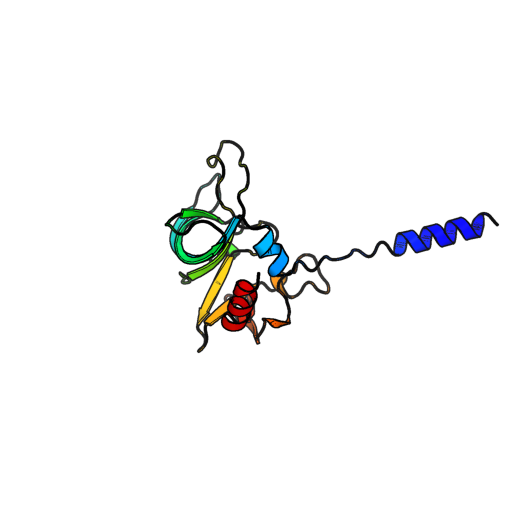,71,62,46,40,61,63,62,54,55,72,73,31,53,27,28,33,34,32,34,60,76,46,78,45,82,39,97,88,60,43,34,40,34,35,30,39,61,77,43,71,81,40,63,75,86,54,74,45,63,33,32,42,64,45,68,87,51,64,53,87,96,52,50,43,29,44,37,43,24,31,71,42,88,48,68,86,86,72,47,77,60,46,35,24,37,49,71,87,47,84,31,47,24,38,51,48,80,80,97,52,65,25,29,44,39,48,45,51,35,52,61,31,89,84,54,99,47,23,36,44,59,72,92,40,48,78,51,75,49,76,55,96,94,37,54,30,32,33,31,39,39,70,60,49,55,60,54,60,77,72,111

pLDDT: mean 78.85, std 16.41, range [37.81, 97.62]